Protein AF-X0R403-F1 (afdb_monomer)

pLDDT: mean 82.63, std 16.11, range [46.12, 98.56]

Mean predicted aligned error: 7.18 Å

Foldseek 3Di:
DDDDPVVVVVQVPPDPPFECPVQAPDSHHFDDPVLVVVVVVCCPDPNVVPPDDDDDDSTNRNVVD

Radius of gyration: 14.76 Å; Cα contacts (8 Å, |Δi|>4): 46; chains: 1; bounding box: 33×23×39 Å

Solvent-accessible surface area (backbone atoms only — not comparable to full-atom values): 4334 Å² total; per-residue (Å²): 107,88,86,50,69,71,60,52,60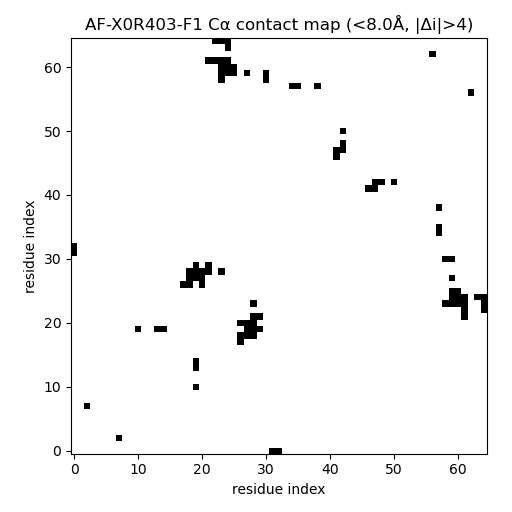,68,56,66,78,56,73,84,79,68,47,62,65,87,53,38,69,44,98,46,51,82,81,52,55,60,61,56,50,51,54,47,58,46,57,76,33,82,89,29,75,82,73,73,98,68,87,80,88,86,56,58,43,41,91,77,103

InterPro domains:
  IPR002347 Short-chain dehydrogenase/reductase SDR [PF13561] (30-63)
  IPR036291 NAD(P)-binding domain superfamily [SSF51735] (30-64)

Secondary structure (DSSP, 8-state):
-PPPHHHHHHHTTS-SSSS--SS-SSS--SPPHHHHHHHHHHHTSGGGTT--S-----STTGGG-

Sequence (65 aa):
MVMNDAVAALFADAPASGGADVGNLLNVGLIEAEDVSNAIAWLVSDQARYVTGIALPVDAGFTAS

Structure (mmCIF, N/CA/C/O backbone):
data_AF-X0R403-F1
#
_entry.id   AF-X0R403-F1
#
loop_
_atom_site.group_PDB
_atom_site.id
_atom_site.type_symbol
_atom_site.label_atom_id
_atom_site.label_alt_id
_atom_site.labe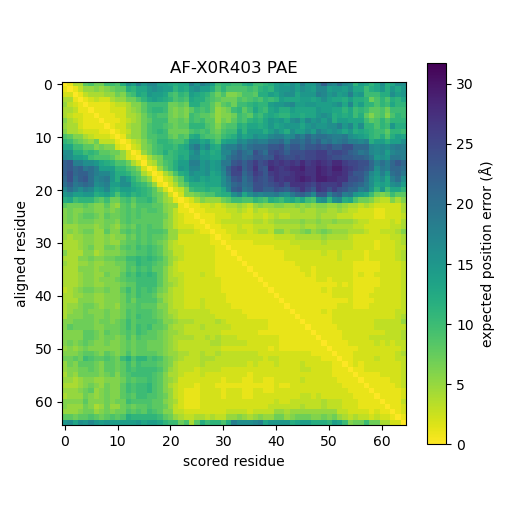l_comp_id
_atom_site.label_asym_id
_atom_site.label_entity_id
_atom_site.label_seq_id
_atom_site.pdbx_PDB_ins_code
_atom_site.Cartn_x
_atom_site.Cartn_y
_atom_site.Cartn_z
_atom_site.occupancy
_atom_site.B_iso_or_equiv
_atom_site.auth_seq_id
_atom_site.auth_comp_id
_atom_site.auth_asym_id
_atom_site.auth_atom_id
_atom_site.pdbx_PDB_model_num
ATOM 1 N N . MET A 1 1 ? 8.650 -9.380 -4.417 1.00 63.81 1 MET A N 1
ATOM 2 C CA . MET A 1 1 ? 7.679 -9.968 -5.371 1.00 63.81 1 MET A CA 1
ATOM 3 C C . MET A 1 1 ? 8.298 -11.197 -6.027 1.00 63.81 1 MET A C 1
ATOM 5 O O . MET A 1 1 ? 9.509 -11.353 -5.943 1.00 63.81 1 MET A O 1
ATOM 9 N N . VAL A 1 2 ? 7.503 -12.086 -6.631 1.00 69.38 2 VAL A N 1
ATOM 10 C CA . VAL A 1 2 ? 8.054 -13.203 -7.420 1.00 69.38 2 VAL A CA 1
ATOM 11 C C . VAL A 1 2 ? 8.439 -12.663 -8.794 1.00 69.38 2 VAL A C 1
ATOM 13 O O . VAL A 1 2 ? 7.574 -12.181 -9.523 1.00 69.38 2 VAL A O 1
ATOM 16 N N . MET A 1 3 ? 9.727 -12.724 -9.131 1.00 66.75 3 MET A N 1
ATOM 17 C CA . MET A 1 3 ? 10.215 -12.328 -10.451 1.00 66.75 3 MET A CA 1
ATOM 18 C C . MET A 1 3 ? 9.890 -13.419 -11.467 1.00 66.75 3 MET A C 1
ATOM 20 O O . MET A 1 3 ? 10.240 -14.580 -11.275 1.00 66.75 3 MET A O 1
ATOM 24 N N . ASN A 1 4 ? 9.190 -13.037 -12.533 1.00 78.94 4 ASN A N 1
ATOM 25 C CA . ASN A 1 4 ? 8.888 -13.906 -13.662 1.00 78.94 4 ASN A CA 1
ATOM 26 C C . ASN A 1 4 ? 9.968 -13.722 -14.731 1.00 78.94 4 ASN A C 1
ATOM 28 O O . ASN A 1 4 ? 10.198 -12.598 -15.175 1.00 78.94 4 ASN A O 1
ATOM 32 N N . ASP A 1 5 ? 10.572 -14.819 -15.181 1.00 82.12 5 ASP A N 1
ATOM 33 C CA . ASP A 1 5 ? 11.621 -14.815 -16.205 1.00 82.12 5 ASP A CA 1
ATOM 34 C C . ASP A 1 5 ? 11.185 -14.127 -17.508 1.00 82.12 5 ASP A C 1
ATOM 36 O O . ASP A 1 5 ? 11.970 -13.414 -18.128 1.00 82.12 5 ASP A O 1
ATOM 40 N N . ALA A 1 6 ? 9.915 -14.266 -17.904 1.00 77.75 6 ALA A N 1
ATOM 41 C CA . ALA A 1 6 ? 9.375 -13.595 -19.086 1.00 77.75 6 ALA A CA 1
ATOM 42 C C . ALA A 1 6 ? 9.334 -12.067 -18.922 1.00 77.75 6 ALA A C 1
ATOM 44 O O . ALA A 1 6 ? 9.577 -11.327 -19.872 1.00 77.75 6 ALA A O 1
ATOM 45 N N . VAL A 1 7 ? 9.051 -11.593 -17.706 1.00 72.31 7 VAL A N 1
ATOM 46 C CA . VAL A 1 7 ? 9.052 -10.164 -17.368 1.00 72.31 7 VAL A CA 1
ATOM 47 C C . VAL A 1 7 ? 10.490 -9.658 -17.257 1.00 72.31 7 VAL A C 1
ATOM 49 O O . VAL A 1 7 ? 10.806 -8.598 -17.780 1.00 72.31 7 VAL A O 1
ATOM 52 N N . ALA A 1 8 ? 11.390 -10.442 -16.661 1.00 71.31 8 ALA A N 1
ATOM 53 C CA . ALA A 1 8 ? 12.811 -10.112 -16.604 1.00 71.31 8 ALA A CA 1
ATOM 54 C C . ALA A 1 8 ? 13.431 -9.977 -18.009 1.00 71.31 8 ALA A C 1
ATOM 56 O O . ALA A 1 8 ? 14.185 -9.039 -18.251 1.00 71.31 8 ALA A O 1
ATOM 57 N N . ALA A 1 9 ? 13.064 -10.854 -18.950 1.00 73.50 9 ALA A N 1
ATOM 58 C CA . ALA A 1 9 ? 13.513 -10.781 -20.341 1.00 73.50 9 ALA A CA 1
ATOM 59 C C . ALA A 1 9 ? 13.015 -9.517 -21.062 1.00 73.50 9 ALA A C 1
ATOM 61 O O . ALA A 1 9 ? 13.758 -8.929 -21.842 1.00 73.50 9 ALA A O 1
ATOM 62 N N . LEU A 1 10 ? 11.791 -9.066 -20.772 1.00 69.38 10 LEU A N 1
ATOM 63 C CA . LEU A 1 10 ? 11.238 -7.828 -21.332 1.00 69.38 10 LEU A CA 1
ATOM 64 C C . LEU A 1 10 ? 12.041 -6.586 -20.908 1.00 69.38 10 LEU A C 1
ATOM 66 O O . LEU A 1 10 ? 12.169 -5.641 -21.681 1.00 69.38 10 LEU A O 1
ATOM 70 N N . PHE A 1 11 ? 12.600 -6.600 -19.696 1.00 65.62 11 PHE A N 1
ATOM 71 C CA . PHE A 1 11 ? 13.383 -5.493 -19.142 1.00 65.62 11 PHE A CA 1
ATOM 72 C C . PHE A 1 11 ? 14.899 -5.637 -19.341 1.00 65.62 11 PHE A C 1
ATOM 74 O O . PHE A 1 11 ? 15.641 -4.729 -18.972 1.00 65.62 11 PHE A O 1
ATOM 81 N N . ALA A 1 12 ? 15.371 -6.736 -19.939 1.00 65.50 12 ALA A N 1
ATOM 82 C CA . ALA A 1 12 ? 16.797 -6.993 -20.149 1.00 65.50 12 ALA A CA 1
ATOM 83 C C . ALA A 1 12 ? 17.452 -6.024 -21.155 1.00 65.50 12 ALA A C 1
ATOM 85 O O . ALA A 1 12 ? 18.630 -5.708 -21.009 1.00 65.50 12 ALA A O 1
ATOM 86 N N . ASP A 1 13 ? 16.679 -5.519 -22.124 1.00 57.47 13 ASP A N 1
ATOM 87 C CA . ASP A 1 13 ? 17.154 -4.629 -23.197 1.00 57.47 13 ASP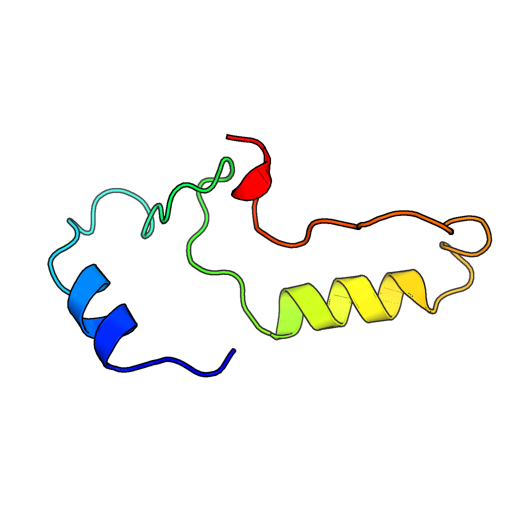 A CA 1
ATOM 88 C C . ASP A 1 13 ? 16.758 -3.151 -22.991 1.00 57.47 13 ASP A C 1
ATOM 90 O O . ASP A 1 13 ? 17.003 -2.304 -23.856 1.00 57.47 13 ASP A O 1
ATOM 94 N N . ALA A 1 14 ? 16.140 -2.808 -21.854 1.00 57.94 14 ALA A N 1
ATOM 95 C CA . ALA A 1 14 ? 15.781 -1.426 -21.553 1.00 57.94 14 ALA A CA 1
ATOM 96 C C . ALA A 1 14 ? 17.054 -0.601 -21.261 1.00 57.94 14 ALA A C 1
ATOM 98 O O . ALA A 1 14 ? 17.893 -1.029 -20.461 1.00 57.94 14 ALA A O 1
ATOM 99 N N . PRO A 1 15 ? 17.243 0.580 -21.885 1.00 53.38 15 PRO A N 1
ATOM 100 C CA . PRO A 1 15 ? 18.429 1.390 -21.643 1.00 53.38 15 PRO A CA 1
ATOM 101 C C . PRO A 1 15 ? 18.529 1.764 -20.159 1.00 53.38 15 PRO A C 1
ATOM 103 O O . PRO A 1 15 ? 17.581 2.266 -19.565 1.00 53.38 15 PRO A O 1
ATOM 106 N N . ALA A 1 16 ? 19.714 1.578 -19.572 1.00 53.06 16 ALA A N 1
ATOM 107 C CA . ALA A 1 16 ? 20.013 1.884 -18.166 1.00 53.06 16 ALA A CA 1
ATOM 108 C C . ALA A 1 16 ? 19.956 3.390 -17.812 1.00 53.06 16 ALA A C 1
ATOM 110 O O . ALA A 1 16 ? 20.340 3.795 -16.712 1.00 53.06 16 ALA A O 1
ATOM 111 N N . SER A 1 17 ? 19.523 4.249 -18.739 1.00 47.91 17 SER A N 1
ATOM 112 C CA . SER A 1 17 ? 19.421 5.689 -18.535 1.00 47.91 17 SER A CA 1
ATOM 113 C C . SER A 1 17 ? 18.146 6.030 -17.761 1.00 47.91 17 SER A C 1
ATOM 115 O O . SER A 1 17 ? 17.109 6.289 -18.363 1.00 47.91 17 SER A O 1
ATOM 117 N N . GLY A 1 18 ? 18.266 6.056 -16.431 1.00 46.12 18 GLY A N 1
ATOM 118 C CA . GLY A 1 18 ? 17.239 6.555 -15.514 1.00 46.12 18 GLY A CA 1
ATOM 119 C C . GLY A 1 18 ? 16.286 5.467 -15.030 1.00 46.12 18 GLY A C 1
ATOM 120 O O . GLY A 1 18 ? 15.168 5.384 -15.505 1.00 46.12 18 GLY A O 1
ATOM 121 N N . GLY A 1 19 ? 16.781 4.621 -14.117 1.00 47.22 19 GLY A N 1
ATOM 122 C CA . GLY A 1 19 ? 16.006 3.741 -13.236 1.00 47.22 19 GLY A CA 1
ATOM 123 C C . GLY A 1 19 ? 14.772 3.079 -13.838 1.00 47.22 19 GLY A C 1
ATOM 124 O O . GLY A 1 19 ? 13.694 3.543 -13.528 1.00 47.22 19 GLY A O 1
ATOM 125 N N . ALA A 1 20 ? 14.944 2.004 -14.625 1.00 52.59 20 ALA A N 1
ATOM 126 C CA . ALA A 1 20 ? 13.897 1.073 -15.084 1.00 52.59 20 ALA A CA 1
ATOM 127 C C . ALA A 1 20 ? 12.466 1.620 -14.933 1.00 52.59 20 ALA A C 1
ATOM 129 O O . ALA A 1 20 ? 11.703 1.157 -14.082 1.00 52.59 20 ALA A O 1
ATOM 130 N N . ASP A 1 21 ? 12.155 2.658 -15.709 1.00 60.34 21 ASP A N 1
ATOM 131 C CA . ASP A 1 21 ? 10.900 3.380 -15.592 1.0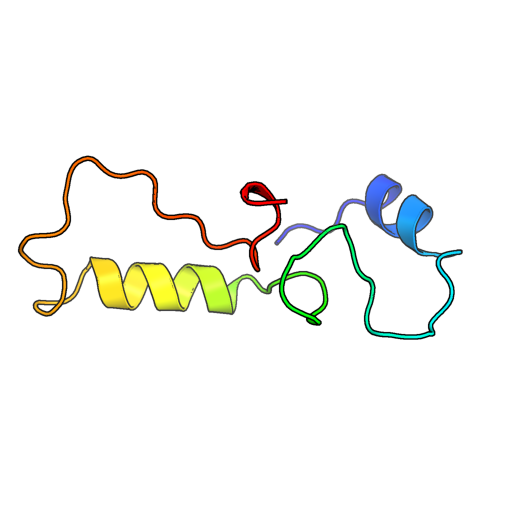0 60.34 21 ASP A CA 1
ATOM 132 C C . ASP A 1 21 ? 9.821 2.504 -16.227 1.00 60.34 21 ASP A C 1
ATOM 134 O O . ASP A 1 21 ? 9.549 2.555 -17.426 1.00 60.34 21 ASP A O 1
ATOM 138 N N . VAL A 1 22 ? 9.263 1.595 -15.427 1.00 61.56 22 VAL A N 1
ATOM 139 C CA . VAL A 1 22 ? 8.208 0.666 -15.846 1.00 61.56 22 VAL A CA 1
ATOM 140 C C . VAL A 1 22 ? 6.882 1.387 -16.127 1.00 61.56 22 VAL A C 1
ATOM 142 O O . VAL A 1 22 ? 5.867 0.721 -16.271 1.00 61.56 22 VAL A O 1
ATOM 145 N N . GLY A 1 23 ? 6.879 2.723 -16.230 1.00 72.25 23 GLY A N 1
ATOM 146 C CA . GLY A 1 23 ? 5.696 3.580 -16.322 1.00 72.25 23 GLY A CA 1
ATOM 147 C C . GLY A 1 23 ? 5.316 4.234 -14.990 1.00 72.25 23 GLY A C 1
ATOM 148 O O . GLY A 1 23 ? 4.168 4.652 -14.823 1.00 72.25 23 GLY A O 1
ATOM 149 N N . ASN A 1 24 ? 6.250 4.294 -14.036 1.00 84.12 24 ASN A N 1
ATOM 150 C CA . ASN A 1 24 ? 6.016 4.902 -12.734 1.00 84.12 24 ASN A CA 1
ATOM 151 C C . ASN A 1 24 ? 5.979 6.430 -12.875 1.00 84.12 24 ASN A C 1
ATOM 153 O O . ASN A 1 24 ? 6.674 7.020 -13.695 1.00 84.12 24 ASN A O 1
ATOM 157 N N . LEU A 1 25 ? 5.193 7.108 -12.037 1.00 87.44 25 LEU A N 1
ATOM 158 C CA . LEU A 1 25 ? 5.282 8.572 -11.950 1.00 87.44 25 LEU A CA 1
ATOM 159 C C . LEU A 1 25 ? 6.509 9.014 -11.150 1.00 87.44 25 LEU A C 1
ATOM 161 O O . LEU A 1 25 ? 7.045 10.103 -11.360 1.00 87.44 25 LEU A O 1
ATOM 165 N N . LEU A 1 26 ? 6.924 8.195 -10.184 1.00 86.62 26 LEU A N 1
ATOM 166 C CA . LEU A 1 26 ? 8.127 8.432 -9.403 1.00 86.62 26 LEU A CA 1
ATOM 167 C C . LEU A 1 26 ? 9.332 7.826 -10.122 1.00 86.62 26 LEU A C 1
ATOM 169 O O . LEU A 1 26 ? 9.269 6.691 -10.579 1.00 86.62 26 LEU A O 1
ATOM 173 N N . ASN A 1 27 ? 10.450 8.557 -10.138 1.00 84.94 27 ASN A N 1
ATOM 174 C CA . ASN A 1 27 ? 11.727 8.098 -10.694 1.00 84.94 27 ASN A CA 1
ATOM 175 C C . ASN A 1 27 ? 12.403 7.069 -9.764 1.00 84.94 27 ASN A C 1
ATOM 177 O O . ASN A 1 27 ? 13.442 7.334 -9.152 1.00 84.94 27 ASN A O 1
ATOM 181 N N . VAL A 1 28 ? 11.747 5.924 -9.604 1.00 83.62 28 VAL A N 1
ATOM 182 C CA . VAL A 1 28 ? 12.175 4.751 -8.841 1.00 83.62 28 VAL A CA 1
ATOM 183 C C . VAL A 1 28 ? 11.911 3.508 -9.687 1.00 83.62 28 VAL A C 1
ATOM 185 O O . VAL A 1 28 ? 10.980 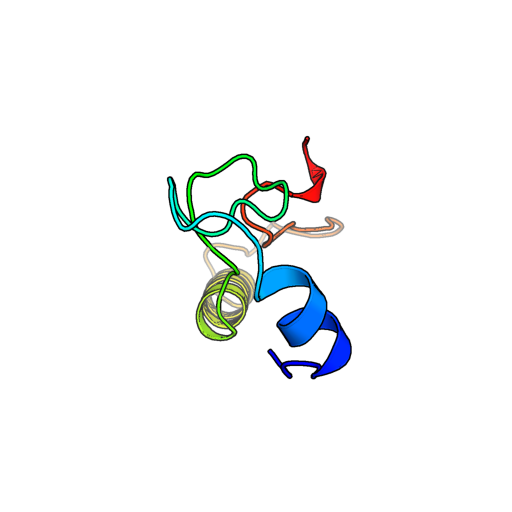3.484 -10.492 1.00 83.62 28 VAL A O 1
ATOM 188 N N . GLY A 1 29 ? 12.728 2.472 -9.496 1.00 79.88 29 GLY A N 1
ATOM 189 C CA . GLY A 1 29 ? 12.541 1.197 -10.186 1.00 79.88 29 GLY A CA 1
ATOM 190 C C . GLY A 1 29 ? 11.310 0.426 -9.698 1.00 79.88 29 GLY A C 1
ATOM 191 O O . GLY A 1 29 ? 10.418 0.967 -9.043 1.00 79.88 29 GLY A O 1
ATOM 192 N N . LEU A 1 30 ? 11.280 -0.875 -9.990 1.00 81.94 30 LEU A N 1
ATOM 193 C CA . LEU A 1 30 ? 10.292 -1.782 -9.405 1.00 81.94 30 LEU A CA 1
ATOM 194 C C . LEU A 1 30 ? 10.324 -1.671 -7.875 1.00 81.94 30 LEU A C 1
ATOM 196 O O . LEU A 1 30 ? 11.393 -1.735 -7.272 1.00 81.94 30 LEU A O 1
ATOM 200 N N . ILE A 1 31 ? 9.150 -1.505 -7.265 1.00 86.81 31 ILE A N 1
ATOM 201 C CA . ILE A 1 31 ? 9.024 -1.513 -5.806 1.00 86.81 31 ILE A CA 1
ATOM 202 C C . ILE A 1 31 ? 9.390 -2.888 -5.248 1.00 86.81 31 ILE A C 1
ATOM 204 O O . ILE A 1 31 ? 9.285 -3.907 -5.934 1.00 86.81 31 ILE A O 1
ATOM 208 N N . GLU A 1 32 ? 9.757 -2.939 -3.978 1.00 89.69 32 GLU A N 1
ATOM 209 C CA . GLU A 1 32 ? 10.109 -4.180 -3.305 1.00 89.69 32 GLU A CA 1
ATOM 210 C C . GLU A 1 32 ? 8.958 -4.714 -2.445 1.00 8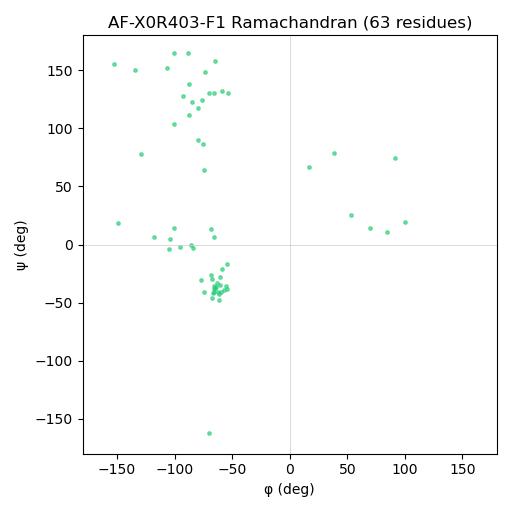9.69 32 GLU A C 1
ATOM 212 O O . GLU A 1 32 ? 7.983 -4.031 -2.126 1.00 89.69 32 GLU A O 1
ATOM 217 N N . ALA A 1 33 ? 9.055 -5.984 -2.034 1.00 92.12 33 ALA A N 1
ATOM 218 C CA . ALA A 1 33 ? 8.067 -6.568 -1.114 1.00 92.12 33 ALA A CA 1
ATOM 219 C C . ALA A 1 33 ? 8.010 -5.824 0.236 1.00 92.12 33 ALA A C 1
ATOM 221 O O . ALA A 1 33 ? 6.974 -5.819 0.909 1.00 92.12 33 ALA A O 1
ATOM 222 N N . GLU A 1 34 ? 9.126 -5.210 0.627 1.00 95.56 34 GLU A N 1
ATOM 223 C CA . GLU A 1 34 ? 9.241 -4.412 1.841 1.00 95.56 34 GLU A CA 1
ATOM 224 C C . GLU A 1 34 ? 8.376 -3.144 1.780 1.00 95.56 34 GLU A C 1
ATOM 226 O O . GLU A 1 34 ? 7.708 -2.833 2.764 1.00 95.56 34 GLU A O 1
ATOM 231 N N . ASP A 1 35 ? 8.273 -2.480 0.624 1.00 95.44 35 ASP A N 1
ATOM 232 C CA . ASP A 1 35 ? 7.450 -1.272 0.461 1.00 95.44 35 ASP A CA 1
ATOM 233 C C . ASP A 1 35 ? 5.964 -1.561 0.727 1.00 95.44 35 ASP A C 1
ATOM 235 O O . ASP A 1 35 ? 5.286 -0.832 1.457 1.00 95.44 35 ASP A O 1
ATOM 239 N N . VAL A 1 36 ? 5.470 -2.693 0.213 1.00 95.94 36 VAL A N 1
ATOM 240 C CA . VAL A 1 36 ? 4.101 -3.171 0.468 1.00 95.94 36 VAL A CA 1
ATOM 241 C C . VAL A 1 36 ? 3.918 -3.555 1.939 1.00 95.94 36 VAL A C 1
ATOM 243 O O . VAL A 1 36 ? 2.900 -3.229 2.550 1.00 95.94 36 VAL A O 1
ATOM 246 N N . SER A 1 37 ? 4.911 -4.217 2.534 1.00 97.94 37 SER A N 1
ATOM 247 C CA . SER A 1 37 ? 4.866 -4.632 3.943 1.00 97.94 37 SER A CA 1
ATOM 248 C C . SER A 1 37 ? 4.833 -3.431 4.894 1.00 97.94 37 SER A C 1
ATOM 250 O O . SER A 1 37 ? 4.089 -3.446 5.875 1.00 97.94 37 SER A O 1
ATOM 252 N N . ASN A 1 38 ? 5.563 -2.361 4.574 1.00 98.44 38 ASN A N 1
ATOM 253 C CA . ASN A 1 38 ? 5.550 -1.111 5.329 1.00 98.44 38 ASN A CA 1
ATOM 254 C C . ASN A 1 38 ? 4.187 -0.406 5.250 1.00 98.44 38 ASN A C 1
ATOM 256 O O . ASN A 1 38 ? 3.676 0.058 6.273 1.00 98.44 38 ASN A O 1
ATOM 260 N N . ALA A 1 39 ? 3.550 -0.385 4.074 1.00 98.12 39 ALA A N 1
ATOM 261 C CA . ALA A 1 39 ? 2.189 0.135 3.932 1.00 98.12 39 ALA A CA 1
ATOM 262 C C . ALA A 1 39 ? 1.175 -0.673 4.765 1.00 98.12 39 ALA A C 1
ATOM 264 O O . ALA A 1 39 ? 0.318 -0.089 5.430 1.00 98.12 39 ALA A O 1
ATOM 265 N N . ILE A 1 40 ? 1.310 -2.006 4.796 1.00 98.00 40 ILE A N 1
ATOM 266 C CA . ILE A 1 40 ? 0.499 -2.881 5.657 1.00 98.00 40 ILE A CA 1
ATOM 267 C C . ILE A 1 40 ? 0.734 -2.554 7.134 1.00 98.00 40 ILE A C 1
ATOM 269 O O . ILE A 1 40 ? -0.233 -2.380 7.871 1.00 98.00 40 ILE A O 1
ATOM 273 N N . ALA A 1 41 ? 1.994 -2.438 7.565 1.00 98.44 41 ALA A N 1
ATOM 274 C CA . ALA A 1 41 ? 2.342 -2.117 8.948 1.00 98.44 41 ALA A CA 1
ATOM 275 C C . ALA A 1 41 ? 1.715 -0.789 9.406 1.00 98.44 41 ALA A C 1
ATOM 277 O O . ALA A 1 41 ? 1.209 -0.696 10.525 1.00 98.44 41 ALA A O 1
ATOM 278 N N . TRP A 1 42 ? 1.682 0.221 8.530 1.00 98.50 42 TRP A N 1
ATOM 279 C CA . TRP A 1 42 ? 0.966 1.468 8.792 1.00 98.50 42 TRP A CA 1
ATOM 280 C C . TRP A 1 42 ? -0.560 1.273 8.841 1.00 98.50 42 TRP A C 1
ATOM 282 O O . TRP A 1 42 ? -1.192 1.749 9.787 1.00 98.50 42 TRP A O 1
ATOM 292 N N . LEU A 1 43 ? -1.150 0.539 7.887 1.00 98.12 43 LEU A N 1
ATOM 293 C CA . LEU A 1 43 ? -2.598 0.281 7.827 1.00 98.12 43 LEU A CA 1
ATOM 294 C C . LEU A 1 43 ? -3.139 -0.452 9.063 1.00 98.12 43 LEU A C 1
ATOM 296 O O . 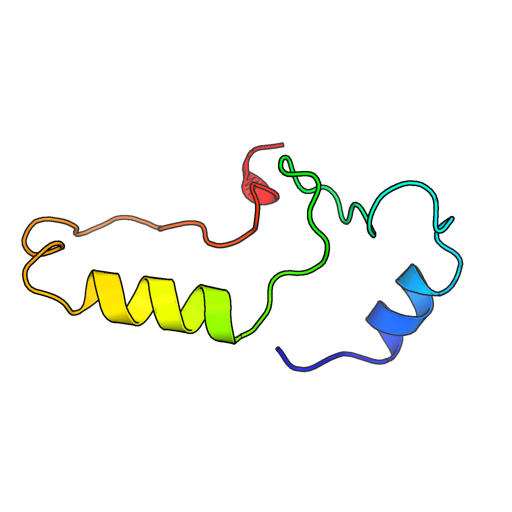LEU A 1 43 ? -4.263 -0.189 9.481 1.00 98.12 43 LEU A O 1
ATOM 300 N N . VAL A 1 44 ? -2.361 -1.362 9.655 1.00 97.88 44 VAL A N 1
ATOM 301 C CA . VAL A 1 44 ? -2.770 -2.108 10.862 1.00 97.88 44 VAL A CA 1
ATOM 302 C C . VAL A 1 44 ? -2.480 -1.362 12.169 1.00 97.88 44 VAL A C 1
ATOM 304 O O . VAL A 1 44 ? -2.767 -1.877 13.247 1.00 97.88 44 VAL A O 1
ATOM 307 N N . SER A 1 45 ? -1.899 -0.164 12.092 1.00 98.56 45 SER A N 1
ATOM 308 C CA . SER A 1 45 ? -1.584 0.661 13.258 1.00 98.56 45 SER A CA 1
ATOM 309 C C . SER A 1 45 ? -2.742 1.581 13.661 1.00 98.56 45 SER A C 1
ATOM 311 O O . SER A 1 45 ? -3.631 1.892 12.865 1.00 98.56 45 SER A O 1
ATOM 313 N N . ASP A 1 46 ? -2.670 2.136 14.875 1.00 98.56 46 ASP A N 1
ATOM 314 C CA . ASP A 1 46 ? -3.627 3.141 15.365 1.00 98.56 46 ASP A CA 1
ATOM 315 C C . ASP A 1 46 ? -3.684 4.412 14.496 1.00 98.56 46 ASP A C 1
ATOM 317 O O . ASP A 1 46 ? -4.679 5.144 14.521 1.00 98.56 46 ASP A O 1
ATOM 321 N N . GLN A 1 47 ? -2.637 4.688 13.708 1.00 98.50 47 GLN A N 1
ATOM 322 C CA . GLN A 1 47 ? -2.573 5.865 12.834 1.00 98.50 47 GLN A CA 1
ATOM 323 C C . GLN A 1 47 ? -3.571 5.784 11.672 1.00 98.50 47 GLN A C 1
ATOM 325 O O . GLN A 1 47 ? -4.024 6.818 11.182 1.00 98.50 47 GLN A O 1
ATOM 330 N N . ALA A 1 48 ? -3.960 4.576 11.260 1.00 98.31 48 ALA A N 1
ATOM 331 C CA . ALA A 1 48 ? -4.878 4.346 10.149 1.00 98.31 48 ALA A CA 1
ATOM 332 C C . ALA A 1 48 ? -6.322 4.048 10.604 1.00 98.31 48 ALA A C 1
ATOM 334 O O . ALA A 1 48 ? -7.149 3.646 9.791 1.00 98.31 48 ALA A O 1
ATOM 335 N N . ARG A 1 49 ? -6.676 4.295 11.878 1.00 98.25 49 ARG A N 1
ATOM 336 C CA . ARG A 1 49 ? -7.963 3.893 12.499 1.00 98.25 49 ARG A CA 1
ATOM 337 C C . ARG A 1 49 ? -9.253 4.340 11.791 1.00 98.25 49 ARG A C 1
ATOM 339 O O . ARG A 1 49 ? -10.323 3.827 12.106 1.00 98.25 49 ARG A O 1
ATOM 346 N N . TYR A 1 50 ? -9.178 5.314 10.885 1.00 98.31 50 TYR A N 1
ATOM 347 C CA . TYR A 1 50 ? -10.322 5.816 10.111 1.00 98.31 50 TYR A CA 1
ATOM 348 C C . TYR A 1 50 ? -10.172 5.616 8.597 1.00 98.31 50 TYR A C 1
ATOM 350 O O . TYR A 1 50 ? -11.004 6.096 7.830 1.00 98.31 50 TYR A O 1
ATOM 358 N N . VAL A 1 51 ? -9.131 4.910 8.156 1.00 97.44 51 VAL A N 1
ATOM 359 C CA . VAL A 1 51 ? -8.900 4.582 6.750 1.00 97.44 51 VAL A CA 1
ATOM 360 C C . VAL A 1 51 ? -9.642 3.287 6.440 1.00 97.44 51 VAL A C 1
ATOM 362 O O . VAL A 1 51 ? -9.309 2.223 6.952 1.00 97.44 51 VAL A O 1
ATOM 365 N N . THR A 1 52 ? -10.691 3.375 5.625 1.00 97.69 52 THR A N 1
ATOM 366 C CA . THR A 1 52 ? -11.532 2.228 5.261 1.00 97.69 52 THR A CA 1
ATOM 367 C C . THR A 1 52 ? -12.174 2.432 3.890 1.00 97.69 52 THR A C 1
ATOM 369 O O . THR A 1 52 ? -12.343 3.566 3.447 1.00 97.69 52 THR A O 1
ATOM 372 N N . GLY A 1 53 ? -12.530 1.336 3.213 1.00 97.12 53 GLY A N 1
ATOM 373 C CA . GLY A 1 53 ? -13.269 1.362 1.945 1.00 97.12 53 GLY A CA 1
ATOM 374 C C . GLY A 1 53 ? -12.492 1.882 0.731 1.00 97.12 53 GLY A C 1
ATOM 375 O O . GLY A 1 53 ? -13.112 2.181 -0.286 1.00 97.12 53 GLY A O 1
ATOM 376 N N . ILE A 1 54 ? -11.163 1.995 0.820 1.00 97.25 54 ILE A N 1
ATOM 377 C CA . ILE A 1 54 ? -10.309 2.468 -0.276 1.00 97.25 54 ILE A CA 1
ATOM 378 C C . ILE A 1 54 ? -9.516 1.324 -0.911 1.00 97.25 54 ILE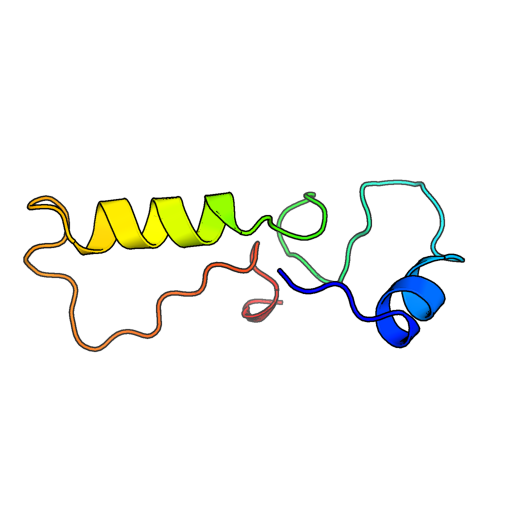 A C 1
ATOM 380 O O . ILE A 1 54 ? -9.138 0.366 -0.238 1.00 97.25 54 ILE A O 1
ATOM 384 N N . ALA A 1 55 ? -9.192 1.474 -2.193 1.00 96.00 55 ALA A N 1
ATOM 385 C CA . ALA A 1 55 ? -7.990 0.871 -2.752 1.00 96.00 55 ALA A CA 1
ATOM 386 C C . ALA A 1 55 ? -6.831 1.840 -2.480 1.00 96.00 55 ALA A C 1
ATOM 388 O O . ALA A 1 55 ? -6.924 3.004 -2.864 1.00 96.00 55 ALA A O 1
ATOM 389 N N . LEU A 1 56 ? -5.783 1.385 -1.789 1.00 96.25 56 LEU A N 1
ATOM 390 C CA . LEU A 1 56 ? -4.568 2.165 -1.545 1.00 96.25 56 LEU A CA 1
ATOM 391 C C . LEU A 1 56 ? -3.482 1.706 -2.531 1.00 96.25 56 LEU A C 1
ATOM 393 O O . LEU A 1 56 ? -2.929 0.623 -2.323 1.00 96.25 56 LEU A O 1
ATOM 397 N N . PRO A 1 57 ? -3.177 2.473 -3.595 1.00 95.38 57 PRO A N 1
ATOM 398 C CA . PRO A 1 57 ? -2.092 2.129 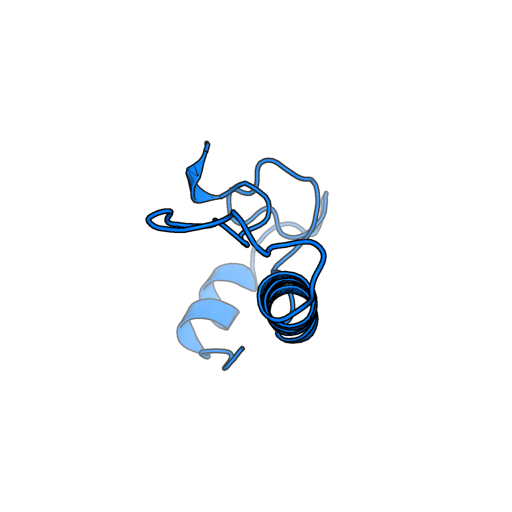-4.503 1.00 95.38 57 PRO A CA 1
ATOM 399 C C . PRO A 1 57 ? -0.745 2.207 -3.784 1.00 95.38 57 PRO A C 1
ATOM 401 O O . PRO A 1 57 ? -0.433 3.195 -3.119 1.00 95.38 57 PRO A O 1
ATOM 404 N N . VAL A 1 58 ? 0.051 1.152 -3.931 1.00 95.69 58 VAL A N 1
ATOM 405 C CA . VAL A 1 58 ? 1.455 1.090 -3.514 1.00 95.69 58 VAL A CA 1
ATOM 406 C C . VAL A 1 58 ? 2.218 0.593 -4.730 1.00 95.69 58 VAL A C 1
ATOM 408 O O . VAL A 1 58 ? 2.455 -0.599 -4.873 1.00 95.69 58 VAL A O 1
ATOM 411 N N . ASP A 1 59 ? 2.456 1.495 -5.678 1.00 92.50 59 ASP A N 1
ATOM 412 C CA . ASP A 1 59 ? 2.879 1.151 -7.042 1.00 92.50 59 ASP A CA 1
ATOM 413 C C . ASP A 1 59 ? 3.771 2.226 -7.686 1.00 92.50 59 ASP A C 1
ATOM 415 O O . ASP A 1 59 ? 3.873 2.295 -8.905 1.00 92.50 59 ASP A O 1
ATOM 419 N N . ALA A 1 60 ? 4.367 3.114 -6.881 1.00 92.62 60 ALA A N 1
ATOM 420 C CA . ALA A 1 60 ? 5.173 4.241 -7.362 1.00 92.62 60 ALA A CA 1
ATOM 421 C C . ALA A 1 60 ? 4.460 5.153 -8.395 1.00 92.62 60 ALA A C 1
ATOM 423 O O . ALA A 1 60 ? 5.104 5.855 -9.180 1.00 92.62 60 ALA A O 1
ATOM 424 N N . GLY A 1 61 ? 3.123 5.190 -8.364 1.00 91.44 61 GLY A N 1
ATOM 425 C CA . GLY A 1 61 ? 2.301 6.016 -9.245 1.00 91.44 61 GLY A CA 1
ATOM 426 C C . GLY A 1 61 ? 2.011 5.389 -10.607 1.00 91.44 61 GLY A C 1
ATOM 427 O O . GLY A 1 61 ? 1.482 6.083 -11.467 1.00 91.44 61 GLY A O 1
ATOM 428 N N . PHE A 1 62 ? 2.313 4.105 -10.803 1.00 88.44 62 PHE A N 1
ATOM 429 C CA . PHE A 1 62 ? 2.036 3.383 -12.047 1.00 88.44 62 PHE A CA 1
ATOM 430 C C . PHE A 1 62 ? 0.565 3.457 -12.491 1.00 88.44 62 PHE A C 1
ATOM 432 O O . PHE A 1 62 ? 0.284 3.581 -13.676 1.00 88.44 62 PHE A O 1
ATOM 439 N N . THR A 1 63 ? -0.398 3.400 -11.565 1.00 89.94 63 THR A N 1
ATOM 440 C CA . THR A 1 63 ? -1.834 3.482 -11.912 1.00 89.94 63 THR A CA 1
ATOM 441 C C . THR A 1 63 ? -2.374 4.905 -12.065 1.00 89.94 63 THR A C 1
ATOM 443 O O . THR A 1 63 ? -3.553 5.079 -12.377 1.00 89.94 63 THR A O 1
ATOM 446 N N . ALA A 1 64 ? -1.546 5.921 -11.825 1.00 87.06 64 ALA A N 1
ATOM 447 C CA . ALA A 1 64 ? -1.936 7.325 -11.897 1.00 87.06 64 ALA A CA 1
ATOM 448 C C . ALA A 1 64 ? -1.421 8.040 -13.162 1.00 87.06 64 ALA A C 1
ATOM 450 O O . ALA A 1 64 ? -1.737 9.221 -13.339 1.00 87.06 64 ALA A O 1
ATOM 451 N N . SER A 1 65 ? -0.630 7.357 -13.999 1.00 69.88 65 SER A N 1
ATOM 452 C CA . SER A 1 65 ? -0.117 7.847 -15.285 1.00 69.88 65 SER A CA 1
ATOM 453 C C . SER A 1 65 ? -1.051 7.580 -16.468 1.00 69.88 65 SER A C 1
ATOM 455 O O . SER A 1 65 ? -1.940 6.701 -16.381 1.00 69.88 65 SER A O 1
#

Nearest PDB structures (foldseek):
  2foi-assembly1_C  TM=9.034E-01  e=8.929E-02  Plasmodium falciparum 3D7
  8jfm-assembly2_E  TM=9.118E-01  e=1.739E+00  Helicobacter pylori

Organism: NCBI:txid1219028